Protein AF-A0A947UTN6-F1 (afdb_monomer_lite)

pLDDT: mean 93.38, std 8.63, range [43.91, 98.56]

Sequence (103 aa):
RIAALVGRTRVRLRELRVNNVKPKHGDGMHGAKDFAPFDAIVIAAAFAEVPQALLAQLADGGRLVMPLGHATQTLCVMERQGDAYTERLLEGVKFVPLLPGVA

Structure (mmCIF, N/CA/C/O backbone):
data_AF-A0A947UTN6-F1
#
_entry.id   AF-A0A947UTN6-F1
#
loop_
_atom_site.group_PDB
_atom_site.id
_atom_site.type_symbol
_atom_site.label_atom_id
_atom_site.label_alt_id
_atom_site.label_comp_id
_atom_site.label_asym_id
_atom_site.label_entity_id
_atom_site.label_seq_id
_atom_site.pdbx_PDB_ins_code
_atom_site.Cartn_x
_atom_site.Cartn_y
_atom_site.Cartn_z
_atom_site.occupancy
_atom_site.B_iso_or_equiv
_atom_site.auth_seq_id
_atom_site.auth_comp_id
_atom_site.auth_asym_id
_atom_site.auth_atom_id
_atom_site.pdbx_PDB_model_num
ATOM 1 N N . ARG A 1 1 ? 6.311 7.956 -14.882 1.00 64.00 1 ARG A N 1
ATOM 2 C CA . ARG A 1 1 ? 7.624 8.034 -14.173 1.00 64.00 1 ARG A CA 1
ATOM 3 C C . ARG A 1 1 ? 7.690 6.799 -13.262 1.00 64.00 1 ARG A C 1
ATOM 5 O O . ARG A 1 1 ? 6.754 6.638 -12.510 1.00 64.00 1 ARG A O 1
ATOM 12 N N . ILE A 1 2 ? 8.603 5.817 -13.281 1.00 73.56 2 ILE A N 1
ATOM 13 C CA . ILE A 1 2 ? 9.958 5.598 -13.819 1.00 73.56 2 ILE A CA 1
ATOM 14 C C . ILE A 1 2 ? 9.983 4.160 -14.396 1.00 73.56 2 ILE A C 1
ATOM 16 O O . ILE A 1 2 ? 10.226 3.200 -13.664 1.00 73.56 2 ILE A O 1
ATOM 20 N N . ALA A 1 3 ? 9.736 3.975 -15.698 1.00 79.06 3 ALA A N 1
ATOM 21 C CA . ALA A 1 3 ? 9.674 2.638 -16.317 1.00 79.06 3 ALA A CA 1
ATOM 22 C C . ALA A 1 3 ? 10.968 1.817 -16.121 1.00 79.06 3 ALA A C 1
ATOM 24 O O . ALA A 1 3 ? 10.928 0.595 -15.967 1.00 79.06 3 ALA A O 1
ATOM 25 N N . ALA A 1 4 ? 12.114 2.500 -16.025 1.00 88.00 4 ALA A N 1
ATOM 26 C CA . ALA A 1 4 ? 13.407 1.884 -15.743 1.00 88.00 4 ALA A CA 1
ATOM 27 C C . ALA A 1 4 ? 13.457 1.147 -14.389 1.00 88.00 4 ALA A C 1
ATOM 29 O O . ALA A 1 4 ? 14.176 0.156 -14.263 1.00 88.00 4 ALA A O 1
ATOM 30 N N . LEU A 1 5 ? 12.694 1.580 -13.373 1.00 91.31 5 LEU A N 1
ATOM 31 C CA . LEU A 1 5 ? 12.604 0.843 -12.106 1.00 91.31 5 LEU A CA 1
ATOM 32 C C . LEU A 1 5 ? 11.891 -0.490 -12.302 1.00 91.31 5 LEU A C 1
ATOM 34 O O . LEU A 1 5 ? 12.400 -1.511 -11.858 1.00 91.31 5 LEU A O 1
ATOM 38 N N . VAL A 1 6 ? 10.776 -0.498 -13.035 1.00 92.00 6 VAL A N 1
ATOM 39 C CA . VAL A 1 6 ? 10.026 -1.727 -13.331 1.00 92.00 6 VAL A CA 1
ATOM 40 C C . VAL A 1 6 ? 10.888 -2.712 -14.125 1.00 92.00 6 VAL A C 1
ATOM 42 O O . VAL A 1 6 ? 10.904 -3.900 -13.808 1.00 92.00 6 VAL A O 1
ATOM 45 N N . GLY A 1 7 ? 11.658 -2.222 -15.103 1.00 92.44 7 GLY A N 1
ATOM 46 C CA . GLY A 1 7 ? 12.629 -3.033 -15.844 1.00 92.44 7 GLY A CA 1
ATOM 47 C C . GLY A 1 7 ? 13.672 -3.686 -14.931 1.00 92.44 7 GLY A C 1
ATOM 48 O O . GLY A 1 7 ? 13.825 -4.906 -14.950 1.00 92.44 7 GLY A O 1
ATOM 49 N N . ARG A 1 8 ? 14.326 -2.898 -14.064 1.00 95.06 8 ARG A N 1
ATOM 50 C CA . ARG A 1 8 ? 15.302 -3.418 -13.086 1.00 95.06 8 ARG A CA 1
ATOM 51 C C . ARG A 1 8 ? 14.684 -4.416 -12.107 1.00 95.06 8 ARG A C 1
ATOM 53 O O . ARG A 1 8 ? 15.312 -5.423 -11.795 1.00 95.06 8 ARG A O 1
ATOM 60 N N . THR A 1 9 ? 13.456 -4.175 -11.652 1.00 94.88 9 THR A N 1
ATOM 61 C CA . THR A 1 9 ? 12.733 -5.103 -10.774 1.00 94.88 9 THR A CA 1
ATOM 62 C C . THR A 1 9 ? 12.489 -6.444 -11.461 1.00 94.88 9 THR A C 1
ATOM 64 O O . THR A 1 9 ? 12.746 -7.480 -10.860 1.00 94.88 9 THR A O 1
ATOM 67 N N . ARG A 1 10 ? 12.062 -6.452 -12.732 1.00 95.00 10 ARG A N 1
ATOM 68 C CA . ARG A 1 10 ? 11.848 -7.698 -13.493 1.00 95.00 10 ARG A CA 1
ATOM 69 C C . ARG A 1 10 ? 13.123 -8.531 -13.617 1.00 95.00 10 ARG A C 1
ATOM 71 O O . ARG A 1 10 ? 13.063 -9.742 -13.429 1.00 95.00 10 ARG A O 1
ATOM 78 N N . VAL A 1 11 ? 14.260 -7.886 -13.891 1.00 96.69 11 VAL A N 1
ATOM 79 C CA . VAL A 1 11 ? 15.567 -8.561 -13.955 1.00 96.69 11 VAL A CA 1
ATOM 80 C C . VAL A 1 11 ? 15.900 -9.212 -12.611 1.00 96.69 11 VAL A C 1
ATOM 82 O O . VAL A 1 11 ? 16.126 -10.418 -12.567 1.00 96.69 11 VAL A O 1
ATOM 85 N N . ARG A 1 12 ? 15.814 -8.456 -11.508 1.00 97.25 12 ARG A N 1
ATOM 86 C CA . ARG A 1 12 ? 16.109 -8.971 -10.159 1.00 97.25 12 ARG A CA 1
ATOM 87 C C . ARG A 1 12 ? 15.196 -10.123 -9.742 1.00 97.25 12 ARG A C 1
ATOM 89 O O . ARG A 1 12 ? 15.670 -11.104 -9.186 1.00 97.25 12 ARG A O 1
ATOM 96 N N . LEU A 1 13 ? 13.892 -10.029 -10.016 1.00 97.69 13 LEU A N 1
ATOM 97 C CA . LEU A 1 13 ? 12.943 -11.103 -9.696 1.00 97.69 13 LEU A CA 1
ATOM 98 C C . LEU A 1 13 ? 13.286 -12.397 -10.445 1.00 97.69 13 LEU A C 1
ATOM 100 O O . LEU A 1 13 ? 13.232 -13.474 -9.854 1.00 97.69 13 LEU A O 1
ATOM 104 N N . ARG A 1 14 ? 13.694 -12.290 -11.718 1.00 96.94 14 ARG A N 1
ATOM 105 C CA . ARG A 1 14 ? 14.139 -13.437 -12.521 1.00 96.94 14 ARG A CA 1
ATOM 106 C C . ARG A 1 14 ? 15.416 -14.064 -11.960 1.00 96.94 14 ARG A C 1
ATOM 108 O O . ARG A 1 14 ? 15.484 -15.285 -11.856 1.00 96.94 14 ARG A O 1
ATOM 115 N N . GLU A 1 15 ? 16.403 -13.252 -11.589 1.00 98.06 15 GLU A N 1
ATOM 116 C CA . GLU A 1 15 ? 17.663 -13.717 -10.985 1.00 98.06 15 GLU A CA 1
ATOM 117 C C . GLU A 1 15 ? 17.425 -14.438 -9.650 1.00 98.06 15 GLU A C 1
ATOM 119 O O . GLU A 1 15 ? 18.002 -15.496 -9.406 1.00 98.06 15 GLU A O 1
ATOM 124 N N . LEU A 1 16 ? 16.510 -13.915 -8.829 1.00 98.12 16 LEU A N 1
ATOM 125 C CA . LEU A 1 16 ? 16.114 -14.497 -7.542 1.00 98.12 16 LEU A CA 1
ATOM 126 C C . LEU A 1 16 ? 15.116 -15.661 -7.665 1.00 98.12 16 LEU A C 1
ATOM 128 O O . LEU A 1 16 ? 14.746 -16.248 -6.651 1.00 98.12 16 LEU A O 1
ATOM 132 N N . ARG A 1 17 ? 14.670 -16.005 -8.883 1.00 97.69 17 ARG A N 1
ATOM 133 C CA . ARG A 1 17 ? 13.656 -17.044 -9.162 1.00 97.69 17 ARG A CA 1
ATOM 134 C C . ARG A 1 17 ? 12.323 -16.823 -8.427 1.00 97.69 17 ARG A C 1
ATOM 136 O O . ARG A 1 17 ? 11.638 -17.776 -8.059 1.00 97.69 17 ARG A O 1
ATOM 143 N N . VAL A 1 18 ? 11.940 -15.562 -8.233 1.00 98.25 18 VAL A N 1
ATOM 144 C CA . VAL A 1 18 ? 10.664 -15.172 -7.620 1.00 98.25 18 VAL A CA 1
ATOM 145 C C . VAL A 1 18 ? 9.592 -15.091 -8.707 1.00 98.25 18 VAL A C 1
ATOM 147 O O . VAL A 1 18 ? 9.578 -14.158 -9.510 1.00 98.25 18 VAL A O 1
ATOM 150 N N . ASN A 1 19 ? 8.680 -16.066 -8.724 1.00 96.06 19 ASN A N 1
ATOM 151 C CA . ASN A 1 19 ? 7.715 -16.256 -9.820 1.00 96.06 19 ASN A CA 1
ATOM 152 C C . ASN A 1 19 ? 6.278 -15.820 -9.481 1.00 96.06 19 ASN A C 1
ATOM 154 O O . ASN A 1 19 ? 5.399 -15.860 -10.338 1.00 96.06 19 ASN A O 1
ATOM 158 N N . ASN A 1 20 ? 6.024 -15.396 -8.244 1.00 96.69 20 ASN A N 1
ATOM 159 C CA . ASN A 1 20 ? 4.702 -15.015 -7.735 1.00 96.69 20 ASN A CA 1
ATOM 160 C C . ASN A 1 20 ? 4.487 -13.490 -7.665 1.00 96.69 20 ASN A C 1
ATOM 162 O O . ASN A 1 20 ? 3.574 -13.028 -6.987 1.00 96.69 20 ASN A O 1
ATOM 166 N N . VAL A 1 21 ? 5.310 -12.698 -8.359 1.00 95.81 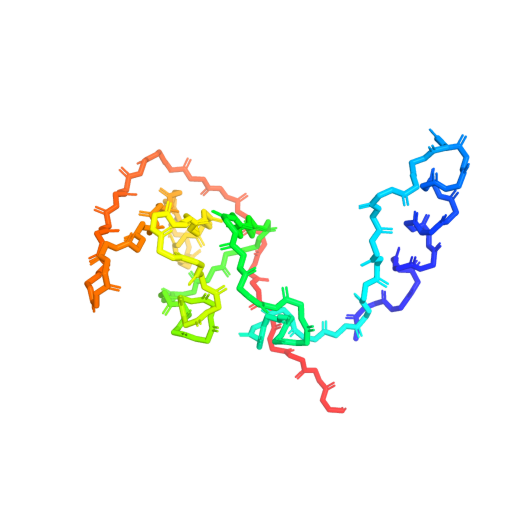21 VAL A N 1
ATOM 167 C CA . VAL A 1 21 ? 5.217 -11.229 -8.383 1.00 95.81 21 VAL A CA 1
ATOM 168 C C . VAL A 1 21 ? 4.930 -10.749 -9.804 1.00 95.81 21 VAL A C 1
ATOM 170 O O . VAL A 1 21 ? 5.617 -11.136 -10.747 1.00 95.81 21 VAL A O 1
ATOM 173 N N . LYS A 1 22 ? 3.942 -9.857 -9.961 1.00 93.88 22 LYS A N 1
ATOM 174 C CA . LYS A 1 22 ? 3.583 -9.222 -11.242 1.00 93.88 22 LYS A CA 1
ATOM 175 C C . LYS A 1 22 ? 3.870 -7.712 -11.203 1.00 93.88 22 LYS A C 1
ATOM 177 O O . LYS A 1 22 ? 3.019 -6.945 -10.757 1.00 93.88 22 LYS A O 1
ATOM 182 N N . PRO A 1 23 ? 5.042 -7.241 -11.676 1.00 93.19 23 PRO A N 1
ATOM 183 C CA . PRO A 1 23 ? 5.345 -5.811 -11.707 1.00 93.19 23 PRO A CA 1
ATOM 184 C C . PRO A 1 23 ? 4.467 -5.060 -12.722 1.00 93.19 23 PRO A C 1
ATOM 186 O O . PRO A 1 23 ? 4.570 -5.302 -13.932 1.00 93.19 23 PRO A O 1
ATOM 189 N N . LYS A 1 24 ? 3.661 -4.105 -12.241 1.00 89.88 24 LYS A N 1
ATOM 190 C CA . LYS A 1 24 ? 2.840 -3.189 -13.053 1.00 89.88 24 LYS A CA 1
ATOM 191 C C . LYS A 1 24 ? 3.469 -1.792 -13.058 1.00 89.88 24 LYS A C 1
ATOM 193 O O . LYS A 1 24 ? 3.863 -1.282 -12.015 1.00 89.88 24 LYS A O 1
ATOM 198 N N . HIS A 1 25 ? 3.577 -1.181 -14.237 1.00 90.50 25 HIS A N 1
ATOM 199 C CA . HIS A 1 25 ? 3.874 0.247 -14.358 1.00 90.50 25 HIS A CA 1
ATOM 200 C C . HIS A 1 25 ? 2.540 0.987 -14.426 1.00 90.50 25 HIS A C 1
ATOM 202 O O . HIS A 1 25 ? 1.760 0.748 -15.345 1.00 90.50 25 HIS A O 1
ATOM 208 N N . GLY A 1 26 ? 2.267 1.837 -13.444 1.00 88.44 26 GLY A N 1
ATOM 209 C CA . GLY A 1 26 ? 1.014 2.571 -13.342 1.00 88.44 26 GLY A CA 1
ATOM 210 C C . GLY A 1 26 ? 1.010 3.489 -12.128 1.00 88.44 26 GLY A C 1
ATOM 211 O O . GLY A 1 26 ? 1.988 3.535 -11.378 1.00 88.44 26 GLY A O 1
ATOM 212 N N . ASP A 1 27 ? -0.089 4.214 -11.958 1.00 89.75 27 ASP A N 1
ATOM 213 C CA . ASP A 1 27 ? -0.304 5.095 -10.816 1.00 89.75 27 ASP A CA 1
ATOM 214 C C . ASP A 1 27 ? -0.914 4.315 -9.643 1.00 89.75 27 ASP A C 1
ATOM 216 O O . ASP A 1 27 ? -2.059 3.860 -9.708 1.00 89.75 27 ASP A O 1
ATOM 220 N N . GLY A 1 28 ? -0.133 4.172 -8.570 1.00 89.38 28 GLY A N 1
ATOM 221 C CA . GLY A 1 28 ? -0.529 3.451 -7.362 1.00 89.38 28 GLY A CA 1
ATOM 222 C C . GLY A 1 28 ? -1.701 4.083 -6.609 1.00 89.38 28 GLY A C 1
ATOM 223 O O . GLY A 1 28 ? -2.350 3.372 -5.847 1.00 89.38 28 GLY A O 1
ATOM 224 N N . MET A 1 29 ? -2.035 5.360 -6.848 1.00 89.75 29 MET A N 1
ATOM 225 C CA . MET A 1 29 ? -3.211 6.002 -6.238 1.00 89.75 29 MET A CA 1
ATOM 226 C C . MET A 1 29 ? -4.520 5.314 -6.635 1.00 89.75 29 MET A C 1
ATOM 228 O O . MET A 1 29 ? -5.466 5.266 -5.852 1.00 89.75 29 MET A O 1
ATOM 232 N N . HIS A 1 30 ? -4.571 4.741 -7.840 1.00 91.50 30 HIS A N 1
ATOM 233 C CA . HIS A 1 30 ? -5.740 4.019 -8.344 1.00 91.50 30 HIS A CA 1
ATOM 234 C C . HIS A 1 30 ? -5.731 2.533 -7.962 1.00 91.50 30 HIS A C 1
ATOM 236 O O . HIS A 1 30 ? -6.669 1.800 -8.294 1.00 91.50 30 HIS A O 1
ATOM 242 N N . GLY A 1 31 ? -4.677 2.075 -7.284 1.00 93.06 31 GLY A N 1
ATOM 243 C CA . GLY A 1 31 ? -4.447 0.673 -6.980 1.00 93.06 31 GLY A CA 1
ATOM 244 C C . GLY A 1 31 ? -4.305 -0.187 -8.234 1.00 93.06 31 GLY A C 1
ATOM 245 O O . GLY A 1 31 ? -3.733 0.210 -9.251 1.00 93.06 31 GLY A O 1
ATOM 246 N N . ALA A 1 32 ? -4.824 -1.402 -8.149 1.00 94.06 32 ALA A N 1
ATOM 247 C CA . ALA A 1 32 ? -4.690 -2.428 -9.165 1.00 94.06 32 ALA A CA 1
ATOM 248 C C . ALA A 1 32 ? -6.012 -3.194 -9.299 1.00 94.06 32 ALA A C 1
ATOM 250 O O . ALA A 1 32 ? -6.057 -4.401 -9.089 1.00 94.06 32 ALA A O 1
ATOM 251 N N . LYS A 1 33 ? -7.073 -2.466 -9.675 1.00 94.12 33 LYS A N 1
ATOM 252 C CA . LYS A 1 33 ? -8.468 -2.945 -9.738 1.00 94.12 33 LYS A CA 1
ATOM 253 C C . LYS A 1 33 ? -8.640 -4.290 -10.449 1.00 94.12 33 LYS A C 1
ATOM 255 O O . LYS A 1 33 ? -9.416 -5.110 -9.984 1.00 94.12 33 LYS A O 1
ATOM 260 N N . ASP A 1 34 ? -7.871 -4.537 -11.510 1.00 94.25 34 ASP A N 1
ATOM 261 C CA . ASP A 1 34 ? -7.894 -5.796 -12.278 1.00 94.25 34 ASP A CA 1
ATOM 262 C C . ASP A 1 34 ? -7.509 -7.040 -11.450 1.00 94.25 34 ASP A C 1
ATOM 264 O O . ASP A 1 34 ? -7.715 -8.166 -11.893 1.00 94.25 34 ASP A O 1
ATOM 268 N N . PHE A 1 35 ? -6.900 -6.840 -10.278 1.00 94.69 35 PHE A N 1
ATOM 269 C CA . PHE A 1 35 ? -6.449 -7.889 -9.362 1.00 94.69 35 PHE A CA 1
ATOM 270 C C . PHE A 1 35 ? -7.138 -7.825 -7.994 1.00 94.69 35 PHE A C 1
ATOM 272 O O . PHE A 1 35 ? -6.801 -8.617 -7.121 1.00 94.69 35 PHE A O 1
ATOM 279 N N . ALA A 1 36 ? -8.067 -6.887 -7.800 1.00 95.19 36 ALA A N 1
ATOM 280 C CA . ALA A 1 36 ? -8.870 -6.821 -6.589 1.00 95.19 36 ALA A CA 1
ATOM 281 C C . ALA A 1 36 ? -9.858 -8.012 -6.529 1.00 95.19 36 ALA A C 1
ATOM 283 O O . ALA A 1 36 ? -10.258 -8.523 -7.579 1.00 95.19 36 ALA A O 1
ATOM 284 N N . PRO A 1 37 ? -10.307 -8.424 -5.330 1.00 97.94 37 PRO A N 1
ATOM 285 C CA . PRO A 1 37 ? -9.958 -7.865 -4.024 1.00 97.94 37 PRO A CA 1
ATOM 286 C C . PRO A 1 37 ? -8.595 -8.348 -3.493 1.00 97.94 37 PRO A C 1
ATOM 288 O O . PRO A 1 37 ? -8.087 -9.384 -3.910 1.00 97.94 37 PRO A O 1
ATOM 291 N N . PHE A 1 38 ? -8.018 -7.600 -2.549 1.00 98.38 38 PHE A N 1
ATOM 292 C CA . PHE A 1 38 ? -6.754 -7.922 -1.881 1.00 98.38 38 PHE A CA 1
ATOM 293 C C . PHE A 1 38 ? -6.954 -8.210 -0.392 1.00 98.38 38 PHE A C 1
ATOM 295 O O . PHE A 1 38 ? -7.577 -7.417 0.313 1.00 98.38 38 PHE A O 1
ATOM 302 N N . ASP A 1 39 ? -6.324 -9.271 0.113 1.00 98.56 39 ASP A N 1
ATOM 303 C CA . ASP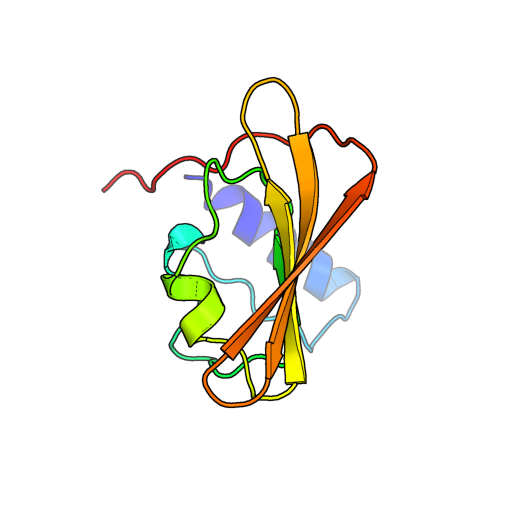 A 1 39 ? -6.239 -9.537 1.559 1.00 98.56 39 ASP A CA 1
ATOM 304 C C . ASP A 1 39 ? -5.335 -8.522 2.277 1.00 98.56 39 ASP A C 1
ATOM 306 O O . ASP A 1 39 ? -5.523 -8.200 3.450 1.00 98.56 39 ASP A O 1
ATOM 310 N N . ALA A 1 40 ? -4.329 -8.003 1.570 1.00 98.31 40 ALA A N 1
ATOM 311 C CA . ALA A 1 40 ? -3.425 -6.995 2.094 1.00 98.31 40 ALA A CA 1
ATOM 312 C C . ALA A 1 40 ? -2.949 -6.038 0.999 1.00 98.31 40 ALA A C 1
ATOM 314 O O . ALA A 1 40 ? -2.549 -6.457 -0.089 1.00 98.31 40 ALA A O 1
ATOM 315 N N . ILE A 1 41 ? -2.921 -4.749 1.323 1.00 98.38 41 ILE A N 1
ATOM 316 C CA . ILE A 1 41 ? -2.302 -3.699 0.518 1.00 98.38 41 ILE A CA 1
ATOM 317 C C . ILE A 1 41 ? -1.242 -3.027 1.387 1.00 98.38 41 ILE A C 1
ATOM 319 O O . ILE A 1 41 ? -1.541 -2.526 2.467 1.00 98.38 41 ILE A O 1
ATOM 323 N N . VAL A 1 42 ? 0.004 -3.003 0.919 1.00 97.56 42 VAL A N 1
ATOM 324 C CA . VAL A 1 42 ? 1.115 -2.346 1.619 1.00 97.56 42 VAL A CA 1
ATOM 325 C C . VAL A 1 42 ? 1.675 -1.250 0.730 1.00 97.56 42 VAL A C 1
ATOM 327 O O . VAL A 1 42 ? 2.069 -1.504 -0.409 1.00 97.56 42 VAL A O 1
ATOM 330 N N . ILE A 1 43 ? 1.725 -0.032 1.257 1.00 96.25 43 ILE A N 1
ATOM 331 C CA . ILE A 1 43 ? 2.205 1.143 0.536 1.00 96.25 43 ILE A CA 1
ATOM 332 C C . ILE A 1 43 ? 3.527 1.608 1.144 1.00 96.25 43 ILE A C 1
ATOM 334 O O . ILE A 1 43 ? 3.628 1.856 2.340 1.00 96.25 43 ILE A O 1
ATOM 338 N N . ALA A 1 44 ? 4.537 1.778 0.291 1.00 94.94 44 ALA A N 1
ATOM 339 C CA . ALA A 1 44 ? 5.867 2.268 0.662 1.00 94.94 44 ALA A CA 1
ATOM 340 C C . ALA A 1 44 ? 6.095 3.739 0.246 1.00 94.94 44 ALA A C 1
ATOM 342 O O . ALA A 1 44 ? 7.183 4.111 -0.193 1.00 94.94 44 ALA A O 1
ATOM 343 N N . ALA A 1 45 ? 5.053 4.564 0.338 1.00 93.31 45 ALA A N 1
ATOM 344 C CA . ALA A 1 45 ? 5.045 5.999 0.061 1.00 93.31 45 ALA A CA 1
ATOM 345 C C . ALA A 1 45 ? 3.939 6.663 0.895 1.00 93.31 45 ALA A C 1
ATOM 347 O O . ALA A 1 45 ? 2.903 6.048 1.140 1.00 93.31 45 ALA A O 1
ATOM 348 N N . ALA A 1 46 ? 4.161 7.895 1.343 1.00 94.56 46 ALA A N 1
ATOM 349 C CA . ALA A 1 46 ? 3.223 8.586 2.215 1.00 94.56 46 ALA A CA 1
ATOM 350 C C . ALA A 1 46 ? 2.027 9.148 1.441 1.00 94.56 46 ALA A C 1
ATOM 352 O O . ALA A 1 46 ? 2.202 9.821 0.420 1.00 94.56 46 ALA A O 1
ATOM 353 N N . PHE A 1 47 ? 0.831 8.897 1.966 1.00 93.94 47 PHE A N 1
ATOM 354 C CA . PHE A 1 47 ? -0.407 9.545 1.550 1.00 93.94 47 PHE A CA 1
ATOM 355 C C . PHE A 1 47 ? -0.754 10.691 2.506 1.00 93.94 47 PHE A C 1
ATOM 357 O O . PHE A 1 47 ? -0.522 10.591 3.708 1.00 93.94 47 PHE A O 1
ATOM 364 N N . ALA A 1 48 ? -1.349 11.762 1.978 1.00 92.62 48 ALA A N 1
ATOM 365 C CA . ALA A 1 48 ? -1.904 12.841 2.798 1.00 92.62 48 ALA A CA 1
ATOM 366 C C . ALA A 1 48 ? -3.134 12.376 3.595 1.00 92.62 48 ALA A C 1
ATOM 368 O O . ALA A 1 48 ? -3.276 12.696 4.770 1.00 92.62 48 ALA A O 1
ATOM 369 N N . GLU A 1 49 ? -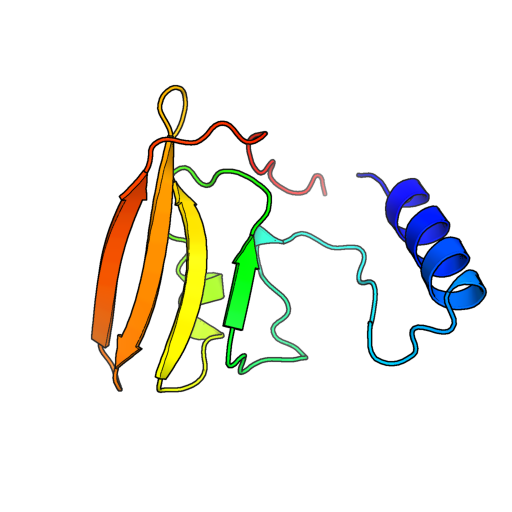3.985 11.585 2.941 1.00 93.38 49 GLU A N 1
ATOM 370 C CA . GLU A 1 49 ? -5.267 11.091 3.442 1.00 93.38 49 GLU A CA 1
ATOM 371 C C . GLU A 1 49 ? -5.464 9.631 3.024 1.00 93.38 49 GLU A C 1
ATOM 373 O O . GLU A 1 49 ? -4.817 9.149 2.090 1.00 93.38 49 GLU A O 1
ATOM 378 N N . VAL A 1 50 ? -6.377 8.921 3.688 1.00 94.25 50 VAL A N 1
ATOM 379 C CA . VAL A 1 50 ? -6.675 7.522 3.366 1.00 94.25 50 VAL A CA 1
ATOM 380 C C . VAL A 1 50 ? -7.304 7.401 1.969 1.00 94.25 50 VAL A C 1
ATOM 382 O O . VAL A 1 50 ? -8.389 7.933 1.732 1.00 94.25 50 VAL A O 1
ATOM 385 N N . 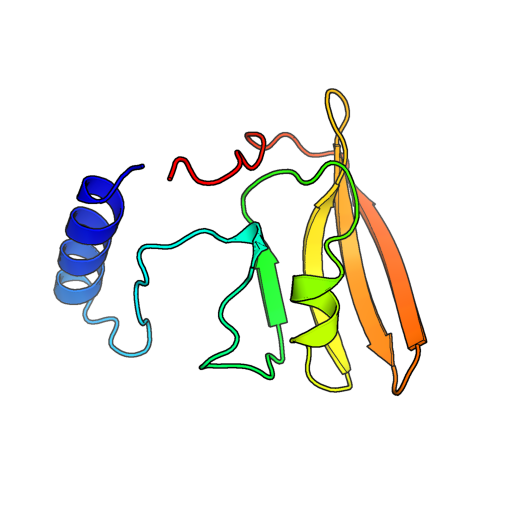PRO A 1 51 ? -6.669 6.688 1.017 1.00 93.50 51 PRO A N 1
ATOM 386 C CA . PRO A 1 51 ? -7.164 6.611 -0.351 1.00 93.50 51 PRO A CA 1
ATOM 387 C C . PRO A 1 51 ? -8.348 5.642 -0.465 1.00 93.50 51 PRO A C 1
ATOM 389 O O . PRO A 1 51 ? -8.178 4.419 -0.462 1.00 93.50 51 PRO A O 1
ATOM 392 N N . GLN A 1 52 ? -9.552 6.184 -0.681 1.00 95.00 52 GLN A N 1
ATOM 393 C CA . GLN A 1 52 ? -10.785 5.395 -0.826 1.00 95.00 52 GLN A CA 1
ATOM 394 C C . GLN A 1 52 ? -10.703 4.356 -1.955 1.00 95.00 52 GLN A C 1
ATOM 396 O O . GLN A 1 52 ? -11.267 3.267 -1.852 1.00 95.00 52 GLN A O 1
ATOM 401 N N . ALA A 1 53 ? -9.957 4.662 -3.022 1.00 95.31 53 ALA A N 1
ATOM 402 C CA . ALA A 1 53 ? -9.738 3.740 -4.132 1.00 95.31 53 ALA A CA 1
ATOM 403 C C . ALA A 1 53 ? -9.038 2.442 -3.699 1.00 95.31 53 ALA A C 1
ATOM 405 O O . ALA A 1 53 ? -9.317 1.401 -4.291 1.00 95.31 53 ALA A O 1
ATOM 406 N N . LEU A 1 54 ? -8.150 2.489 -2.698 1.00 96.62 54 LEU A N 1
ATOM 407 C CA . LEU A 1 54 ? -7.470 1.304 -2.169 1.00 96.62 54 LEU A CA 1
ATOM 408 C C . LEU A 1 54 ? -8.331 0.574 -1.140 1.00 96.62 54 LEU A C 1
ATOM 410 O O . LEU A 1 54 ? -8.374 -0.652 -1.172 1.00 96.62 54 LEU A O 1
ATOM 414 N N . LEU A 1 55 ? -9.062 1.307 -0.291 1.00 97.25 55 LEU A N 1
ATOM 415 C CA . LEU A 1 55 ? -10.014 0.708 0.652 1.00 97.25 55 LEU A CA 1
ATOM 416 C C . LEU A 1 55 ? -11.057 -0.151 -0.071 1.00 97.25 55 LEU A C 1
ATOM 418 O O . LEU A 1 55 ? -11.254 -1.308 0.283 1.00 97.25 55 LEU A O 1
ATOM 422 N N . ALA A 1 56 ? -11.632 0.368 -1.160 1.00 96.88 56 ALA A N 1
ATOM 423 C CA . ALA A 1 56 ? -12.608 -0.353 -1.979 1.00 96.88 56 ALA A CA 1
ATOM 424 C C . ALA A 1 56 ? -12.046 -1.618 -2.660 1.00 96.88 56 ALA A C 1
ATOM 426 O O . ALA A 1 56 ? -12.814 -2.439 -3.157 1.00 96.88 56 ALA A O 1
ATOM 427 N N . GLN A 1 57 ? -10.719 -1.769 -2.717 1.00 98.12 57 GLN A N 1
ATOM 428 C CA . GLN A 1 57 ? -10.052 -2.943 -3.279 1.00 98.12 57 GLN A CA 1
ATOM 429 C C . GLN A 1 57 ? -9.680 -3.980 -2.208 1.00 98.12 57 GLN A C 1
ATOM 431 O O . GLN A 1 57 ? -9.153 -5.029 -2.567 1.00 98.12 57 GLN A O 1
ATOM 436 N N . LEU A 1 58 ? -9.946 -3.732 -0.921 1.00 98.38 58 LEU A N 1
ATOM 437 C CA . LEU A 1 58 ? -9.727 -4.717 0.139 1.00 98.38 58 LEU A CA 1
ATOM 438 C C . LEU A 1 58 ? -10.822 -5.788 0.140 1.00 98.38 58 LEU A C 1
ATOM 440 O O . LEU A 1 58 ? -12.013 -5.485 0.023 1.00 98.38 58 LEU A O 1
ATOM 444 N N . ALA A 1 59 ? -10.415 -7.041 0.326 1.00 98.38 59 ALA A N 1
ATOM 445 C CA . ALA A 1 59 ? -11.315 -8.117 0.724 1.00 98.38 59 ALA A CA 1
ATOM 446 C C . ALA A 1 59 ? -11.898 -7.831 2.119 1.00 98.38 59 ALA A C 1
ATOM 448 O O . ALA A 1 59 ? -11.355 -7.020 2.873 1.00 98.38 59 ALA A O 1
ATOM 449 N N . ASP A 1 60 ? -13.001 -8.491 2.471 1.00 98.00 60 ASP A N 1
ATOM 450 C CA . ASP A 1 60 ? -13.478 -8.465 3.856 1.00 98.00 60 ASP A CA 1
ATOM 451 C C . ASP A 1 60 ? -12.427 -9.090 4.793 1.00 98.00 60 ASP A C 1
ATOM 453 O O . ASP A 1 60 ? -11.802 -10.091 4.441 1.00 98.00 60 ASP A O 1
ATOM 457 N N . GLY A 1 61 ? -12.156 -8.455 5.936 1.00 97.94 61 GLY A N 1
ATOM 458 C CA . GLY A 1 61 ? -11.011 -8.772 6.804 1.00 97.94 61 GLY A CA 1
ATOM 459 C C . GLY A 1 61 ? -9.638 -8.350 6.251 1.00 97.94 61 GLY A C 1
ATOM 460 O O . GLY A 1 61 ? -8.604 -8.584 6.888 1.00 97.94 61 GLY A O 1
ATOM 461 N N . GLY A 1 62 ? -9.600 -7.733 5.066 1.00 98.44 62 GLY A N 1
ATOM 462 C CA . GLY A 1 62 ? -8.381 -7.261 4.422 1.00 98.44 62 GLY A CA 1
ATOM 463 C C . GLY A 1 62 ? -7.805 -6.007 5.082 1.00 98.44 62 GLY A C 1
ATOM 464 O O . GLY A 1 62 ? -8.523 -5.217 5.700 1.00 98.44 62 GLY A O 1
ATOM 465 N N . ARG A 1 63 ? -6.489 -5.805 4.939 1.00 98.56 63 ARG A N 1
ATOM 466 C CA . ARG A 1 63 ? -5.755 -4.710 5.602 1.00 98.56 63 ARG A CA 1
ATOM 467 C C . ARG A 1 63 ? -4.982 -3.826 4.627 1.00 98.56 63 ARG A C 1
ATOM 469 O O . ARG A 1 63 ? -4.208 -4.321 3.813 1.00 98.56 63 ARG A O 1
ATOM 476 N N . LEU A 1 64 ? -5.123 -2.511 4.761 1.00 98.44 64 LEU A N 1
ATOM 477 C CA . LEU A 1 64 ? -4.278 -1.509 4.113 1.00 98.44 64 LEU A CA 1
ATOM 478 C C . LEU A 1 64 ? -3.285 -0.953 5.137 1.00 98.44 64 LEU A C 1
ATOM 480 O O . LEU A 1 64 ? -3.689 -0.433 6.170 1.00 98.44 64 LEU A O 1
ATOM 484 N N . VAL A 1 65 ? -1.992 -1.038 4.836 1.00 98.31 65 VAL A N 1
ATOM 485 C CA . VAL A 1 65 ? -0.910 -0.486 5.660 1.00 98.31 65 VAL A CA 1
ATOM 486 C C . VAL A 1 65 ? -0.178 0.581 4.862 1.00 98.31 65 VAL A C 1
ATOM 488 O O . VAL A 1 65 ? 0.343 0.299 3.779 1.00 98.31 65 VAL A O 1
ATOM 491 N N . MET A 1 66 ? -0.122 1.804 5.386 1.00 97.69 66 MET A N 1
ATOM 492 C CA . MET A 1 66 ? 0.532 2.914 4.697 1.00 97.69 66 MET A CA 1
ATOM 493 C C . MET A 1 66 ? 1.040 4.000 5.658 1.00 97.69 66 MET A C 1
ATOM 495 O O . MET A 1 66 ? 0.447 4.215 6.715 1.00 97.69 66 MET A O 1
ATOM 499 N N . PRO A 1 67 ? 2.101 4.737 5.297 1.00 97.88 67 PRO A N 1
ATOM 500 C CA . PRO A 1 67 ? 2.443 5.992 5.954 1.00 97.88 67 PRO A CA 1
ATOM 501 C C . PRO A 1 67 ? 1.373 7.050 5.648 1.00 97.88 67 PRO A C 1
ATOM 503 O O . PRO A 1 67 ? 1.060 7.297 4.481 1.00 97.88 67 PRO A O 1
ATOM 506 N N . LEU A 1 68 ? 0.841 7.689 6.688 1.00 97.19 68 LEU A N 1
ATOM 507 C CA . LEU A 1 68 ? -0.166 8.744 6.601 1.00 97.19 68 LEU A CA 1
ATOM 508 C C . LEU A 1 68 ? 0.408 10.065 7.128 1.00 97.19 68 LEU A C 1
ATOM 510 O O . LEU A 1 68 ? 0.982 10.097 8.216 1.00 97.19 68 LEU A O 1
ATOM 514 N N . GLY A 1 69 ? 0.242 11.145 6.367 1.00 95.00 69 GLY A N 1
ATOM 515 C CA . GLY A 1 69 ? 0.636 12.505 6.730 1.00 95.00 69 GLY A CA 1
ATOM 516 C C . GLY A 1 69 ? 1.589 13.172 5.732 1.00 95.00 69 GLY A C 1
ATOM 517 O O . GLY A 1 69 ? 1.985 12.602 4.715 1.00 95.00 69 GLY A O 1
ATOM 518 N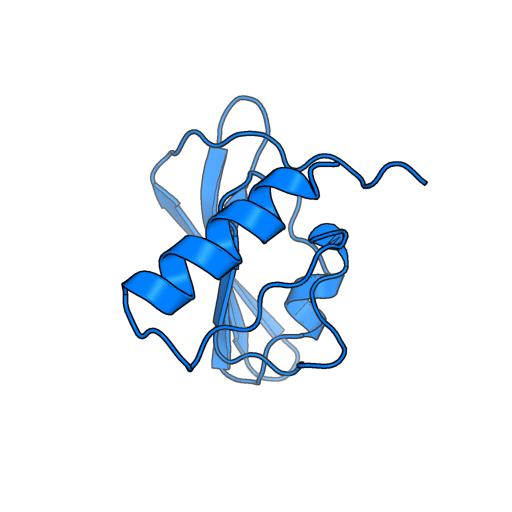 N . HIS A 1 70 ? 1.972 14.413 6.041 1.00 91.75 70 HIS A N 1
ATOM 519 C CA . HIS A 1 70 ? 2.857 15.237 5.211 1.00 91.75 70 HIS A CA 1
ATOM 520 C C . HIS A 1 70 ? 4.278 15.304 5.796 1.00 91.75 70 HIS A C 1
ATOM 522 O O . HIS A 1 70 ? 5.100 14.414 5.573 1.00 91.75 70 HIS A O 1
ATOM 528 N N . ALA A 1 71 ? 4.581 16.373 6.544 1.00 90.88 71 ALA A N 1
ATOM 529 C CA . ALA A 1 71 ? 5.887 16.601 7.162 1.00 90.88 71 ALA A CA 1
ATOM 530 C C . ALA A 1 71 ? 6.144 15.650 8.343 1.00 90.88 71 ALA A C 1
ATOM 532 O O . ALA A 1 71 ? 7.254 15.117 8.483 1.00 90.88 71 ALA A O 1
ATOM 533 N N . THR A 1 72 ? 5.098 15.428 9.140 1.00 95.25 72 THR A N 1
ATOM 534 C CA . THR A 1 72 ? 5.004 14.403 10.181 1.00 95.25 72 THR A CA 1
ATOM 535 C C . THR A 1 72 ? 4.146 13.274 9.635 1.00 95.25 72 THR A C 1
ATOM 537 O O . THR A 1 72 ? 3.081 13.542 9.077 1.00 95.25 72 THR A O 1
ATOM 540 N N . GLN A 1 73 ? 4.626 12.039 9.755 1.00 97.75 73 GLN A N 1
ATOM 541 C CA . GLN A 1 73 ? 3.931 10.864 9.245 1.00 97.75 73 GLN A CA 1
ATOM 542 C C . GLN A 1 73 ? 3.846 9.803 10.334 1.00 97.75 73 GLN A C 1
ATOM 544 O O . GLN A 1 73 ? 4.796 9.616 11.097 1.00 97.75 73 GLN A O 1
ATOM 549 N N . THR A 1 74 ? 2.739 9.074 10.343 1.00 97.75 74 THR A N 1
ATOM 550 C CA . THR A 1 74 ? 2.504 7.932 11.225 1.00 97.75 74 THR A CA 1
ATOM 551 C C . THR A 1 74 ? 2.123 6.736 10.373 1.00 97.75 74 THR A C 1
ATOM 553 O O . THR A 1 74 ? 1.437 6.878 9.359 1.00 97.75 74 THR A O 1
ATOM 556 N N . LEU A 1 75 ? 2.583 5.547 10.746 1.00 98.38 75 LEU A N 1
ATOM 557 C CA . LEU A 1 75 ? 2.160 4.332 10.067 1.00 98.38 75 LEU A CA 1
ATOM 558 C C . LEU A 1 75 ? 0.704 4.033 10.452 1.00 98.38 75 LEU A C 1
ATOM 560 O O . LEU A 1 75 ? 0.393 3.854 11.626 1.00 98.38 75 LEU A O 1
ATOM 564 N N . CYS A 1 76 ? -0.185 4.006 9.465 1.00 98.31 76 CYS A N 1
ATOM 565 C CA . CYS A 1 76 ? -1.610 3.756 9.631 1.00 98.31 76 CYS A CA 1
ATOM 566 C C . CYS A 1 76 ? -1.973 2.370 9.087 1.00 98.31 76 CYS A C 1
ATOM 568 O O . CYS A 1 76 ? -1.468 1.940 8.043 1.00 98.31 76 CYS A O 1
ATOM 570 N N . VAL A 1 77 ? -2.852 1.676 9.808 1.00 98.56 77 VAL A N 1
ATOM 571 C CA . VAL A 1 77 ? -3.474 0.422 9.392 1.00 98.56 77 VAL A CA 1
ATOM 572 C C . VAL A 1 77 ? -4.980 0.629 9.316 1.00 98.56 77 VAL A C 1
ATOM 574 O O . VAL A 1 77 ? -5.607 0.930 10.328 1.00 98.56 77 VAL A O 1
ATOM 577 N N . MET A 1 78 ? -5.545 0.414 8.132 1.00 98.50 78 MET A N 1
ATOM 578 C CA . MET A 1 78 ? -6.985 0.330 7.913 1.00 98.50 78 MET A CA 1
ATOM 579 C C . MET A 1 78 ? -7.375 -1.135 7.743 1.00 98.50 78 MET A C 1
ATOM 581 O O . MET A 1 78 ? -6.751 -1.843 6.952 1.00 98.50 78 MET A O 1
ATOM 585 N N . GLU A 1 79 ? -8.402 -1.594 8.443 1.00 98.56 79 GLU A N 1
ATOM 586 C CA . GLU A 1 79 ? -8.931 -2.955 8.313 1.00 98.56 79 GLU A CA 1
ATOM 587 C C . GLU A 1 79 ? -10.397 -2.907 7.893 1.00 98.56 79 GLU A C 1
ATOM 589 O O . GLU A 1 79 ? -11.185 -2.158 8.470 1.00 98.56 79 GLU A O 1
ATOM 594 N N . ARG A 1 80 ? -10.763 -3.690 6.874 1.00 98.31 80 ARG A N 1
ATOM 595 C CA . ARG A 1 80 ? -12.151 -3.804 6.423 1.00 98.31 80 ARG A CA 1
ATOM 596 C C . ARG A 1 80 ? -12.910 -4.800 7.300 1.00 98.31 80 ARG A C 1
ATOM 598 O O . ARG A 1 80 ? -12.451 -5.921 7.491 1.00 98.31 80 ARG A O 1
ATOM 605 N N . GLN A 1 81 ? -14.081 -4.395 7.782 1.00 97.31 81 GLN A N 1
ATOM 606 C CA . GLN A 1 81 ? -15.003 -5.214 8.570 1.00 97.31 81 GLN A CA 1
ATOM 607 C C . GLN A 1 81 ? -16.413 -5.070 7.982 1.00 97.31 81 GLN A C 1
ATOM 609 O O . GLN A 1 81 ? -17.165 -4.158 8.331 1.00 97.31 81 GLN A O 1
ATOM 614 N N . GLY A 1 82 ? -16.752 -5.937 7.028 1.00 95.12 82 GLY A N 1
ATOM 615 C CA . GLY A 1 82 ? -17.966 -5.848 6.224 1.00 95.12 82 GLY A CA 1
ATOM 616 C C . GLY A 1 82 ? -18.015 -4.553 5.408 1.00 95.12 82 GLY A C 1
ATOM 617 O O . GLY A 1 82 ? -17.211 -4.341 4.491 1.00 95.12 82 GLY A O 1
ATOM 618 N N . ASP A 1 83 ? -18.963 -3.684 5.762 1.00 93.62 83 ASP A N 1
ATOM 619 C CA . ASP A 1 83 ? -19.170 -2.367 5.143 1.00 93.62 83 ASP A CA 1
ATOM 620 C C . ASP A 1 83 ? -18.453 -1.225 5.882 1.00 93.62 83 ASP A C 1
ATOM 622 O O . ASP A 1 83 ? -18.487 -0.075 5.441 1.00 93.62 83 ASP A O 1
ATOM 626 N N . ALA A 1 84 ? -17.789 -1.528 7.000 1.00 96.69 84 ALA A N 1
ATOM 627 C CA . ALA A 1 84 ? -17.054 -0.564 7.805 1.00 96.69 84 ALA A CA 1
ATOM 628 C C . ALA A 1 84 ? -15.537 -0.732 7.655 1.00 96.69 84 ALA A C 1
ATOM 630 O O . ALA A 1 84 ? -15.031 -1.771 7.223 1.00 96.69 84 ALA A O 1
ATOM 631 N N . TYR A 1 85 ? -14.806 0.305 8.063 1.00 97.62 85 TYR A N 1
ATOM 632 C CA . TYR A 1 85 ? -13.354 0.278 8.178 1.00 97.62 85 TYR A CA 1
ATOM 633 C C . TYR A 1 85 ? -12.950 0.739 9.571 1.00 97.62 85 TYR A C 1
ATOM 635 O O . TYR A 1 85 ? -13.492 1.720 10.082 1.00 97.62 85 TYR A O 1
ATOM 643 N N . THR A 1 86 ? -11.991 0.047 10.173 1.00 98.00 86 THR A N 1
ATOM 644 C CA . THR A 1 86 ? -11.369 0.469 11.429 1.00 98.00 86 THR A CA 1
ATOM 645 C C . THR A 1 86 ? -9.984 1.038 11.153 1.00 98.00 86 THR A C 1
ATOM 647 O O . THR A 1 86 ? -9.279 0.570 10.260 1.00 98.00 86 THR A O 1
ATOM 650 N N . GLU A 1 87 ? -9.608 2.070 11.907 1.00 98.12 87 GLU A N 1
ATOM 651 C CA . GLU A 1 87 ? -8.310 2.735 11.801 1.00 98.12 87 GLU A CA 1
ATOM 652 C C . GLU A 1 87 ? -7.470 2.448 13.044 1.00 98.12 87 GLU A C 1
ATOM 654 O O . GLU A 1 87 ? -7.950 2.526 14.179 1.00 98.12 87 GLU A O 1
ATOM 659 N N . ARG A 1 88 ? -6.185 2.163 12.832 1.00 98.12 88 ARG A N 1
ATOM 660 C CA . ARG A 1 88 ? -5.190 2.095 13.897 1.00 98.12 88 ARG A CA 1
ATOM 661 C C . ARG A 1 88 ? -3.911 2.806 13.485 1.00 98.12 88 ARG A C 1
ATOM 663 O O . ARG A 1 88 ? -3.238 2.404 12.536 1.00 98.12 88 ARG A O 1
ATOM 670 N N . LEU A 1 89 ? -3.544 3.816 14.263 1.00 97.81 89 LEU A N 1
ATOM 671 C CA . LEU A 1 89 ? -2.271 4.517 14.147 1.00 97.81 89 LEU A CA 1
ATOM 672 C C . LEU A 1 89 ? -1.199 3.801 14.978 1.00 97.81 89 LEU A C 1
ATOM 674 O O . LEU A 1 89 ? -1.454 3.375 16.104 1.00 97.81 89 LEU A O 1
ATOM 678 N N . LEU A 1 90 ? -0.011 3.645 14.400 1.00 97.19 90 LEU A N 1
ATOM 679 C CA . LEU A 1 90 ? 1.152 3.013 15.020 1.00 97.19 90 LEU A CA 1
ATOM 680 C C . LEU A 1 90 ? 2.221 4.079 15.320 1.00 97.19 90 LEU A C 1
ATOM 682 O O . LEU A 1 90 ? 1.920 5.134 15.874 1.00 97.19 90 LEU A O 1
ATOM 686 N N . GLU A 1 91 ? 3.480 3.807 14.983 1.00 96.12 91 GLU A N 1
ATOM 687 C CA . GLU A 1 91 ? 4.617 4.685 15.256 1.00 96.12 91 GLU A CA 1
ATOM 688 C C . GLU A 1 91 ? 4.854 5.744 14.168 1.00 96.12 91 GLU A C 1
ATOM 690 O O . GLU A 1 91 ? 4.344 5.660 13.045 1.00 96.12 91 GLU A O 1
ATOM 695 N N . GLY A 1 92 ? 5.653 6.755 14.514 1.00 97.75 92 GLY A N 1
ATOM 696 C CA . GLY A 1 92 ? 6.101 7.779 13.576 1.00 97.75 92 GLY A CA 1
ATOM 697 C C . GLY A 1 92 ? 7.079 7.213 12.546 1.00 97.75 92 GLY A C 1
ATOM 698 O O . GLY A 1 92 ? 7.992 6.466 12.887 1.00 97.75 92 GLY A O 1
ATOM 699 N N . VAL A 1 93 ? 6.914 7.595 11.281 1.00 97.88 93 VAL A N 1
ATOM 700 C CA . VAL A 1 93 ? 7.737 7.114 10.158 1.00 97.88 93 VAL A CA 1
ATOM 701 C C . VAL A 1 93 ? 8.144 8.260 9.228 1.00 97.88 93 VAL A C 1
ATOM 703 O O . VAL A 1 93 ? 7.707 9.400 9.386 1.00 97.88 93 VAL A O 1
ATOM 706 N N . LYS A 1 94 ? 9.019 7.982 8.252 1.00 97.00 94 LYS A N 1
ATOM 707 C CA . LYS A 1 94 ? 9.439 8.962 7.240 1.00 97.00 94 LYS A CA 1
ATOM 708 C C . LYS A 1 94 ? 9.611 8.292 5.875 1.00 97.00 94 LYS A C 1
ATOM 710 O O . LYS A 1 94 ? 10.611 7.633 5.611 1.00 97.00 94 LYS A O 1
ATOM 715 N N . PHE A 1 95 ? 8.631 8.482 5.004 1.00 96.62 95 PHE A N 1
ATOM 716 C CA . PHE A 1 95 ? 8.583 7.992 3.633 1.00 96.62 95 PHE A CA 1
ATOM 717 C C . PHE A 1 95 ? 8.520 9.152 2.641 1.00 96.62 95 PHE A C 1
ATOM 719 O O . PHE A 1 95 ? 8.117 10.273 2.966 1.00 96.62 95 PHE A O 1
ATOM 726 N N . VAL A 1 96 ? 8.915 8.863 1.401 1.00 93.50 96 VAL A N 1
ATOM 727 C CA . VAL A 1 96 ? 8.734 9.785 0.275 1.00 93.50 96 VAL A CA 1
ATOM 728 C C . VAL A 1 96 ? 7.239 9.988 -0.003 1.00 93.50 96 VAL A C 1
ATOM 730 O O . VAL A 1 96 ? 6.471 9.037 0.163 1.00 93.50 96 VAL A O 1
ATOM 733 N N . PRO A 1 97 ? 6.802 11.189 -0.424 1.00 90.12 97 PRO A N 1
ATOM 734 C CA . PRO A 1 97 ? 5.404 11.411 -0.769 1.00 90.12 97 PRO A CA 1
ATOM 735 C C . PRO A 1 97 ? 5.025 10.583 -1.996 1.00 90.12 97 PRO A C 1
ATOM 737 O O . PRO A 1 97 ? 5.815 10.450 -2.939 1.00 90.12 97 PRO A O 1
ATOM 740 N N . LEU A 1 98 ? 3.802 10.059 -2.006 1.00 85.12 98 LEU A N 1
ATOM 741 C CA . LEU A 1 98 ? 3.225 9.544 -3.234 1.00 85.12 98 LEU A CA 1
ATOM 742 C C . LEU A 1 98 ? 2.892 10.728 -4.147 1.00 85.12 98 LEU A C 1
ATOM 744 O O . LEU A 1 98 ? 2.177 11.650 -3.762 1.00 85.12 98 LEU A O 1
ATOM 748 N N . LEU A 1 99 ? 3.454 10.716 -5.352 1.00 83.25 99 LEU A N 1
ATOM 749 C CA . LEU A 1 99 ? 3.224 11.759 -6.343 1.00 83.25 99 LEU A CA 1
ATOM 750 C C . LEU A 1 99 ? 2.136 11.305 -7.318 1.00 83.25 99 LEU A C 1
ATOM 752 O O . LEU A 1 99 ? 2.161 10.136 -7.717 1.00 83.25 99 LEU A O 1
ATOM 756 N N . PRO A 1 100 ? 1.237 12.206 -7.750 1.00 71.94 100 PRO A N 1
ATOM 757 C CA . PRO A 1 100 ? 0.279 11.881 -8.791 1.00 71.94 100 PRO A CA 1
ATOM 758 C C . PRO A 1 100 ? 0.991 11.477 -10.086 1.00 71.94 100 PRO A C 1
ATOM 760 O O . PRO A 1 100 ? 2.074 11.986 -10.409 1.00 71.94 100 PRO A O 1
ATOM 763 N N . GLY A 1 101 ? 0.386 10.549 -10.833 1.00 66.31 101 GLY A N 1
ATOM 764 C CA . GLY A 1 101 ? 0.826 10.230 -12.182 1.00 66.31 101 GLY A CA 1
ATOM 765 C C . GLY A 1 101 ? 0.851 11.482 -13.061 1.00 66.31 101 GLY A C 1
ATOM 766 O O . GLY A 1 101 ? -0.022 12.341 -12.974 1.00 66.31 101 GLY A O 1
ATOM 767 N N . VAL A 1 102 ? 1.869 11.589 -13.915 1.00 59.06 102 VAL A N 1
ATOM 768 C CA . VAL A 1 102 ? 1.883 12.576 -15.001 1.00 59.06 102 VAL A CA 1
ATOM 769 C C . VAL A 1 102 ? 1.256 11.887 -16.207 1.00 59.06 102 VAL A C 1
ATOM 771 O O . VAL A 1 102 ? 1.701 10.781 -16.537 1.00 59.06 102 VAL A O 1
ATOM 774 N N . ALA A 1 103 ? 0.214 12.497 -16.778 1.00 43.91 103 ALA A N 1
ATOM 775 C CA . ALA A 1 103 ? -0.377 12.081 -18.050 1.00 43.91 103 ALA A CA 1
ATOM 776 C C . ALA A 1 103 ? 0.673 12.045 -19.171 1.00 43.91 103 ALA A C 1
ATOM 778 O O . ALA A 1 103 ? 1.608 12.881 -19.129 1.00 43.91 103 ALA A O 1
#

Foldseek 3Di:
DDVVVLVV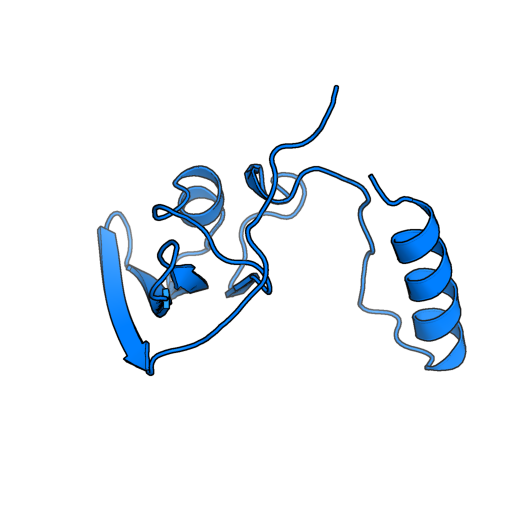VVVVCVVVVPDPDDRDDDQCLQPDQVPAQDLEAEDQAEDQDDRVNNVVRHDQQRKYWHWYRDPKTWIKIWGHHPPDIDIDTDGTDDGHHRDGDDD

Secondary structure (DSSP, 8-state):
--HHHHHHHHHHHHHTT--S-----S-GGGTTGGG--EEEEE-SSBBSS--HHHHTTEEEEEEEEEEEESSSEEEEEEEEETTEEEEEEEEEE--PBPPPPP-

Radius of gyration: 14.76 Å; chains: 1; bounding box: 37×34×33 Å